Protein AF-A0A250JQN0-F1 (afdb_monomer)

Mean predicted aligned error: 8.04 Å

pLDDT: mean 80.77, std 17.97,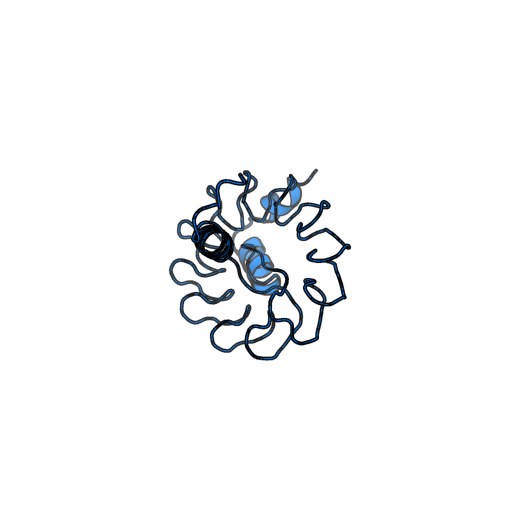 range [31.84, 96.25]

Organism: NCBI:txid1189310

Sequence (150 aa):
MEKGAPPGEGRREVTRMLKNTWPRDRHVGPGGGLYTGPGGGLYTGPGGGASTGPGGGLSTAPGGGLYTGLGGGLSTAPGGGLYTGPGGGMSTGPGGGLYRGLGGGLYTGPGGGLYTGHCEQPYRSNLPPREALLEYLARHRLEHLLLQCG

Secondary structure (DSSP, 8-state):
---PPPTTHHHHHHHHHSTT-EE-S---STT-TT--STTSTT--STT-TT--STTSTT--STTSTT--STTSTT--STTSTT--STT-TT-SSTT-TT--STT-TT--STTSTT--S--SS--EESS--HHHHHHHHHHHT-THHHH---

Solvent-accessible surface area (backbone atoms only — not comparable to full-atom values): 7335 Å² total; per-residue (Å²): 136,84,81,80,77,80,93,61,64,71,66,55,52,53,57,57,65,53,58,44,39,24,30,46,18,53,9,64,51,90,51,17,16,57,6,61,52,83,69,5,10,47,6,54,55,86,66,6,16,48,2,59,47,84,44,4,16,53,3,65,48,87,38,1,11,56,7,60,53,84,48,2,11,55,4,63,48,84,60,2,20,54,6,56,54,87,68,4,39,49,3,67,46,82,57,1,37,58,6,62,52,83,39,1,31,56,7,62,51,83,23,6,15,53,11,58,62,93,52,98,60,45,15,64,37,29,45,34,49,66,70,61,45,53,54,48,26,67,73,69,70,45,60,63,73,71,66,68,79,119

Foldseek 3Di:
DDDDDDPDPVVVVVVVVLQLKAFQEQECDPCHQVDCDPNHQVPCDPCHLVHCDPSHQVDCPPSHCVDQDPCHCLDCDPNHQLPQDPPHCVDCDPLHQVDQDALHQVDQDAQHSHDHDDHPRHRIGSHGDPVVVVVVCVVVVVCVSVVVPD

Radius of gyration: 15.54 Å; Cα contacts (8 Å, |Δi|>4): 426; chains: 1; bounding box: 60×30×35 Å

Structure (mmCIF, N/CA/C/O backbone):
data_AF-A0A250JQN0-F1
#
_entry.id   AF-A0A250JQN0-F1
#
loop_
_atom_site.group_PDB
_atom_site.id
_atom_site.type_symbol
_atom_site.label_atom_id
_atom_site.label_alt_id
_atom_site.label_comp_id
_atom_site.label_asym_id
_atom_site.label_entity_id
_atom_site.label_seq_id
_atom_site.pdbx_PDB_ins_code
_atom_site.Cartn_x
_atom_site.Cartn_y
_atom_site.Cartn_z
_atom_site.occupancy
_atom_site.B_iso_or_equiv
_atom_site.auth_seq_id
_atom_site.auth_comp_id
_atom_site.auth_asym_id
_atom_site.auth_atom_id
_atom_site.pdbx_PDB_model_num
ATOM 1 N N . MET A 1 1 ? 40.400 3.793 21.378 1.00 36.38 1 MET A N 1
ATOM 2 C CA . MET A 1 1 ? 40.241 2.407 20.889 1.00 36.38 1 MET A CA 1
ATOM 3 C C . MET A 1 1 ? 38.755 2.163 20.742 1.00 36.38 1 MET A C 1
ATOM 5 O O . MET A 1 1 ? 38.065 1.908 21.721 1.00 36.38 1 MET A O 1
ATOM 9 N N . GLU A 1 2 ? 38.266 2.420 19.536 1.00 31.84 2 GLU A N 1
ATOM 10 C CA . GLU A 1 2 ? 36.864 2.320 19.150 1.00 31.84 2 GLU A CA 1
ATOM 11 C C . GLU A 1 2 ? 36.473 0.836 19.149 1.00 31.84 2 GLU A C 1
ATOM 13 O O . GLU A 1 2 ? 37.084 0.025 18.452 1.00 31.84 2 GLU A O 1
ATOM 18 N N . LYS A 1 3 ? 35.532 0.449 20.014 1.00 36.00 3 LYS A N 1
ATOM 19 C CA . LYS A 1 3 ? 35.016 -0.921 20.040 1.00 36.00 3 LYS A CA 1
ATOM 20 C C . LYS A 1 3 ? 34.056 -1.067 18.863 1.00 36.00 3 LYS A C 1
ATOM 22 O O . LYS A 1 3 ? 32.972 -0.494 18.886 1.00 36.00 3 LYS A O 1
ATOM 27 N N . GLY A 1 4 ? 34.491 -1.801 17.839 1.00 31.86 4 GLY A N 1
ATOM 28 C CA . GLY A 1 4 ? 33.707 -2.091 16.642 1.00 31.86 4 GLY A CA 1
ATOM 29 C C . GLY A 1 4 ? 32.369 -2.746 16.982 1.00 31.86 4 GLY A C 1
ATOM 30 O O . GLY A 1 4 ? 32.316 -3.732 17.720 1.00 31.86 4 GLY A O 1
ATOM 31 N N . ALA A 1 5 ? 31.295 -2.166 16.453 1.00 33.75 5 ALA A N 1
ATOM 32 C CA . ALA A 1 5 ? 29.941 -2.689 16.560 1.00 33.75 5 ALA A CA 1
ATOM 33 C C . ALA A 1 5 ? 29.813 -4.055 15.845 1.00 33.75 5 ALA A C 1
ATOM 35 O O . ALA A 1 5 ? 30.454 -4.264 14.809 1.00 33.75 5 ALA A O 1
ATOM 36 N N . PRO A 1 6 ? 28.999 -4.995 16.362 1.00 38.44 6 PRO A N 1
ATOM 37 C CA . PRO A 1 6 ? 28.825 -6.309 15.749 1.00 38.44 6 PRO A CA 1
ATOM 38 C C . PRO A 1 6 ? 28.121 -6.206 14.377 1.00 38.44 6 PRO A C 1
ATOM 40 O O . PRO A 1 6 ? 27.145 -5.465 14.232 1.00 38.44 6 PRO A O 1
ATOM 43 N N . PRO A 1 7 ? 28.555 -6.967 13.353 1.00 39.47 7 PRO A N 1
ATOM 44 C CA . PRO A 1 7 ? 27.931 -6.947 12.038 1.00 39.47 7 PRO A CA 1
ATOM 45 C C . PRO A 1 7 ? 26.658 -7.805 12.070 1.00 39.47 7 PRO A C 1
ATOM 47 O O . PRO A 1 7 ? 26.724 -9.032 12.088 1.00 39.47 7 PRO A O 1
ATOM 50 N N . GLY A 1 8 ? 25.476 -7.185 12.089 1.00 41.09 8 GLY A N 1
ATOM 51 C CA . GLY A 1 8 ? 24.225 -7.952 11.979 1.00 41.09 8 GLY A CA 1
ATOM 52 C C . GLY A 1 8 ? 22.916 -7.226 12.284 1.00 41.09 8 GLY A C 1
ATOM 53 O O . GLY A 1 8 ? 21.861 -7.734 11.902 1.00 41.09 8 GLY A O 1
ATOM 54 N N . GLU A 1 9 ? 22.958 -6.052 12.917 1.00 39.69 9 GLU A N 1
ATOM 55 C CA . GLU A 1 9 ? 21.755 -5.307 13.329 1.00 39.69 9 GLU A CA 1
ATOM 56 C C . GLU A 1 9 ? 20.933 -4.811 12.116 1.00 39.69 9 GLU A C 1
ATOM 58 O O . GLU A 1 9 ? 19.720 -5.010 12.046 1.00 39.69 9 GLU A O 1
ATOM 63 N N . GLY A 1 10 ? 21.602 -4.281 11.081 1.00 34.19 10 GLY A N 1
ATOM 64 C CA . GLY A 1 10 ? 20.934 -3.617 9.949 1.00 34.19 10 GLY A CA 1
ATOM 65 C C . GLY A 1 10 ? 20.105 -4.533 9.036 1.00 34.19 10 GLY A C 1
ATOM 66 O O . GLY A 1 10 ? 19.084 -4.116 8.496 1.00 34.19 10 GLY A O 1
ATOM 67 N N . ARG A 1 11 ? 20.473 -5.816 8.887 1.00 39.38 11 ARG A N 1
ATOM 68 C CA . ARG A 1 11 ? 19.699 -6.775 8.064 1.00 39.38 11 ARG A CA 1
ATOM 69 C C . ARG A 1 11 ? 18.402 -7.222 8.744 1.00 39.38 11 ARG A C 1
ATOM 71 O O . ARG A 1 11 ? 17.429 -7.548 8.061 1.00 39.38 11 ARG A O 1
ATOM 78 N N . ARG A 1 12 ? 18.376 -7.250 10.080 1.00 32.88 12 ARG A N 1
ATOM 79 C CA . ARG A 1 12 ? 17.208 -7.681 10.863 1.00 32.88 12 ARG A CA 1
ATOM 80 C C . ARG A 1 12 ? 16.127 -6.604 10.892 1.00 32.88 12 ARG A C 1
ATOM 82 O O . ARG A 1 12 ? 14.949 -6.938 10.797 1.00 32.88 12 ARG A O 1
ATOM 89 N N . GLU A 1 13 ? 16.521 -5.336 10.939 1.00 34.31 13 GLU A N 1
ATOM 90 C CA . GLU A 1 13 ? 15.599 -4.198 10.962 1.00 34.31 13 GLU A CA 1
ATOM 91 C C . GLU A 1 13 ? 14.920 -3.962 9.604 1.00 34.31 13 GLU A C 1
ATOM 93 O O . GLU A 1 13 ? 13.697 -3.839 9.543 1.00 34.31 13 GLU A O 1
ATOM 98 N N . VAL A 1 14 ? 15.665 -4.074 8.497 1.00 39.72 14 VAL A N 1
ATOM 99 C CA . VAL A 1 14 ? 15.099 -4.030 7.134 1.00 39.72 14 VAL A CA 1
ATOM 100 C C . VAL A 1 14 ? 14.126 -5.195 6.901 1.00 39.72 14 VAL A C 1
ATOM 102 O O . VAL A 1 14 ? 13.028 -4.997 6.390 1.00 39.72 14 VAL A O 1
ATOM 105 N N . THR A 1 15 ? 14.452 -6.404 7.373 1.00 37.28 15 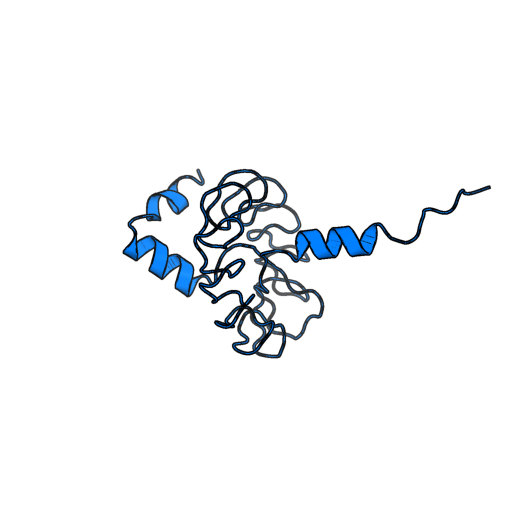THR A N 1
ATOM 106 C CA . THR A 1 15 ? 13.542 -7.568 7.303 1.00 37.28 15 THR A CA 1
ATOM 107 C C . THR A 1 15 ? 12.271 -7.370 8.146 1.00 37.28 15 THR A C 1
ATOM 109 O O . THR A 1 15 ? 11.215 -7.911 7.817 1.00 37.28 15 THR A O 1
ATOM 112 N N . ARG A 1 16 ? 12.345 -6.573 9.222 1.00 38.91 16 ARG A N 1
ATOM 113 C CA . ARG A 1 16 ? 11.201 -6.228 10.078 1.00 38.91 16 ARG A CA 1
ATOM 114 C C . ARG A 1 16 ? 10.303 -5.159 9.447 1.00 38.91 16 ARG A C 1
ATOM 116 O O . ARG A 1 16 ? 9.091 -5.283 9.568 1.00 38.91 16 ARG A O 1
ATOM 123 N N . MET A 1 17 ? 10.875 -4.176 8.745 1.00 44.81 17 MET A N 1
ATOM 124 C CA . MET A 1 17 ? 10.134 -3.129 8.015 1.00 44.81 17 MET A CA 1
ATOM 125 C C . MET A 1 17 ? 9.537 -3.610 6.677 1.00 44.81 17 MET A C 1
ATOM 127 O O . MET A 1 17 ? 8.520 -3.089 6.222 1.00 44.81 17 MET A O 1
ATOM 131 N N . LEU A 1 18 ? 10.136 -4.625 6.043 1.00 55.16 18 LEU A N 1
ATOM 132 C CA . LEU A 1 18 ? 9.611 -5.254 4.821 1.00 55.16 18 LEU A CA 1
ATOM 133 C C . LEU A 1 18 ? 8.442 -6.211 5.086 1.00 55.16 18 LEU A C 1
ATOM 135 O O . LEU A 1 18 ? 7.697 -6.550 4.166 1.00 55.16 18 LEU A O 1
ATOM 139 N N . LYS A 1 19 ? 8.289 -6.686 6.327 1.00 66.12 19 LYS A N 1
ATOM 140 C CA . LYS A 1 19 ? 7.227 -7.626 6.676 1.00 66.12 19 LYS A CA 1
ATOM 141 C C . LYS A 1 19 ? 5.885 -6.904 6.586 1.00 66.12 19 LYS A C 1
ATOM 143 O O . LYS A 1 19 ? 5.647 -5.949 7.316 1.00 66.12 19 LYS A O 1
ATOM 148 N N . ASN A 1 20 ? 5.022 -7.394 5.701 1.00 79.75 20 ASN A N 1
ATOM 149 C CA . ASN A 1 20 ? 3.662 -6.904 5.483 1.00 79.75 20 ASN A CA 1
ATOM 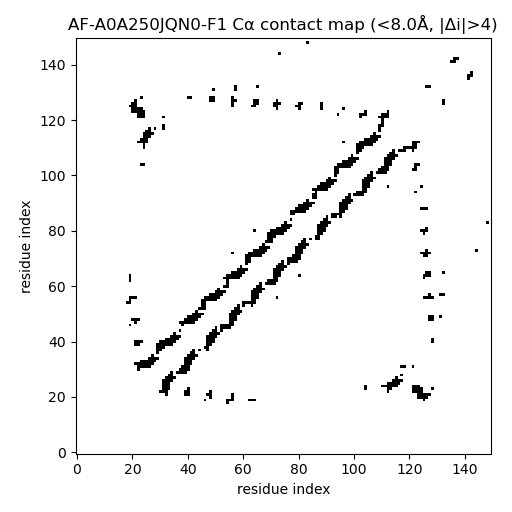150 C C . ASN A 1 20 ? 3.549 -5.506 4.844 1.00 79.75 20 ASN A C 1
ATOM 152 O O . ASN A 1 20 ? 2.547 -4.818 5.042 1.00 79.75 20 ASN A O 1
ATOM 156 N N . THR A 1 21 ? 4.559 -5.075 4.082 1.00 88.62 21 THR A N 1
ATOM 157 C CA . THR A 1 21 ? 4.505 -3.822 3.314 1.00 88.62 21 THR A CA 1
ATOM 158 C C . THR A 1 21 ? 4.755 -4.053 1.827 1.00 88.62 21 THR A C 1
ATOM 160 O O . THR A 1 21 ? 5.585 -4.872 1.416 1.00 88.62 21 THR A O 1
ATOM 163 N N . TRP A 1 22 ? 4.065 -3.276 0.997 1.00 89.94 22 TRP A N 1
ATOM 164 C CA . TRP A 1 22 ? 4.059 -3.419 -0.462 1.00 89.94 22 TRP A CA 1
ATOM 165 C C . TRP A 1 22 ? 4.576 -2.138 -1.114 1.00 89.94 22 TRP A C 1
ATOM 167 O O . TRP A 1 22 ? 4.306 -1.058 -0.577 1.00 89.94 22 TRP A O 1
ATOM 177 N N . PRO A 1 23 ? 5.283 -2.226 -2.255 1.00 92.44 23 PRO A N 1
ATOM 178 C CA . PRO A 1 23 ? 5.661 -1.054 -3.036 1.00 92.44 23 PRO A CA 1
ATOM 179 C C . PRO A 1 23 ? 4.428 -0.221 -3.390 1.00 92.44 23 PRO A C 1
ATOM 181 O O . PRO A 1 23 ? 3.385 -0.761 -3.764 1.00 92.44 23 PRO A O 1
ATOM 184 N N . ARG A 1 24 ? 4.544 1.096 -3.233 1.00 91.50 24 ARG A N 1
ATOM 185 C CA . ARG A 1 24 ? 3.461 2.065 -3.455 1.00 91.50 24 ARG A CA 1
ATOM 186 C C . ARG A 1 24 ? 3.751 3.061 -4.559 1.00 91.50 24 ARG A C 1
ATOM 188 O O . ARG A 1 24 ? 2.900 3.907 -4.806 1.00 91.50 24 ARG A O 1
ATOM 195 N N . ASP A 1 25 ? 4.927 2.973 -5.169 1.00 93.94 25 ASP A N 1
ATOM 196 C CA . ASP A 1 25 ? 5.278 3.782 -6.324 1.00 93.94 25 ASP A CA 1
ATOM 197 C C . ASP A 1 25 ? 4.346 3.503 -7.522 1.00 93.94 25 ASP A C 1
ATOM 199 O O . ASP A 1 25 ? 3.522 2.583 -7.533 1.00 93.94 25 ASP A O 1
ATOM 203 N N . ARG A 1 26 ? 4.497 4.313 -8.565 1.00 94.69 26 ARG A N 1
ATOM 204 C CA . ARG A 1 26 ? 3.771 4.186 -9.831 1.00 94.69 26 ARG A CA 1
ATOM 205 C C . ARG A 1 26 ? 4.585 3.455 -10.899 1.00 94.69 26 ARG A C 1
ATOM 207 O O . ARG A 1 26 ? 4.289 3.585 -12.087 1.00 94.69 26 ARG A O 1
ATOM 214 N N . HIS A 1 27 ? 5.622 2.722 -10.508 1.00 95.94 27 HIS A N 1
ATOM 215 C CA . HIS A 1 27 ? 6.440 1.949 -11.422 1.00 95.94 27 HIS A CA 1
ATOM 216 C C . HIS A 1 27 ? 5.708 0.668 -11.840 1.00 95.94 27 HIS A C 1
ATOM 218 O O . HIS A 1 27 ? 5.147 -0.057 -11.018 1.00 95.94 27 HIS A O 1
ATOM 224 N N . VAL A 1 28 ? 5.707 0.397 -13.146 1.00 96.06 28 VAL A N 1
ATOM 225 C CA . VAL A 1 28 ? 5.030 -0.762 -13.757 1.00 96.06 28 VAL A CA 1
ATOM 226 C C . VAL A 1 28 ? 5.970 -1.942 -14.014 1.00 96.06 28 VAL A C 1
ATOM 228 O O . VAL A 1 28 ? 5.509 -2.995 -14.440 1.00 96.06 28 VAL A O 1
ATOM 231 N N . GLY A 1 29 ? 7.278 -1.774 -13.805 1.00 94.81 29 GLY A N 1
ATOM 232 C CA . GLY A 1 29 ? 8.276 -2.834 -13.962 1.00 94.81 29 GLY A CA 1
ATOM 233 C C . GLY A 1 29 ? 8.488 -3.654 -12.683 1.00 94.81 29 GLY A C 1
ATOM 234 O O . GLY A 1 29 ? 7.922 -3.321 -11.641 1.00 94.81 29 GLY A O 1
ATOM 235 N N . PRO A 1 30 ? 9.306 -4.723 -12.741 1.00 93.88 30 PRO A N 1
ATOM 236 C CA . PRO A 1 30 ? 9.559 -5.616 -11.611 1.00 93.88 30 PRO A CA 1
ATOM 237 C C . PRO A 1 30 ? 9.838 -4.882 -10.295 1.00 93.88 30 PRO A C 1
ATOM 239 O O . PRO A 1 30 ? 10.648 -3.962 -10.250 1.00 93.88 30 PRO A O 1
ATOM 242 N N . GLY A 1 31 ? 9.150 -5.291 -9.225 1.00 88.81 31 GLY A N 1
ATOM 243 C CA . GLY A 1 31 ? 9.265 -4.673 -7.897 1.00 88.81 31 GLY A CA 1
ATOM 244 C C . GLY A 1 31 ? 8.509 -3.350 -7.709 1.00 88.81 31 GLY A C 1
ATOM 245 O O . GLY A 1 31 ? 8.463 -2.851 -6.587 1.00 88.81 31 GLY A O 1
ATOM 246 N N . GLY A 1 32 ? 7.892 -2.803 -8.761 1.00 93.00 32 GLY A N 1
ATOM 247 C CA . GLY A 1 32 ? 7.088 -1.583 -8.697 1.00 93.00 32 GLY A CA 1
ATOM 248 C C . GLY A 1 32 ? 5.701 -1.776 -8.078 1.00 93.00 32 GLY A C 1
ATOM 249 O O . GLY A 1 32 ? 5.147 -2.879 -8.027 1.00 93.00 32 GLY A O 1
ATOM 250 N N . GLY A 1 33 ? 5.101 -0.682 -7.618 1.00 92.56 33 GLY A N 1
ATOM 251 C CA . GLY A 1 33 ? 3.781 -0.663 -6.993 1.00 92.56 33 GLY A CA 1
ATOM 252 C C . GLY A 1 33 ? 2.645 -0.990 -7.956 1.00 92.56 33 GLY A C 1
ATOM 253 O O . GLY A 1 33 ? 1.689 -1.643 -7.546 1.00 92.56 33 GLY A O 1
ATOM 254 N N . LEU A 1 34 ? 2.775 -0.638 -9.240 1.00 93.69 34 LEU A N 1
ATOM 255 C CA . LEU A 1 34 ? 1.808 -0.986 -10.292 1.00 93.69 34 LEU A CA 1
ATOM 256 C C . LEU A 1 34 ? 2.143 -2.296 -11.016 1.00 93.69 34 LEU A C 1
ATOM 258 O O . LEU A 1 34 ? 1.425 -2.699 -11.931 1.00 93.69 34 LEU A O 1
ATOM 262 N N . TYR A 1 35 ? 3.219 -2.976 -10.626 1.00 94.50 35 TYR A N 1
ATOM 263 C CA . TYR A 1 35 ? 3.591 -4.251 -11.221 1.00 94.50 35 TYR A CA 1
ATOM 264 C C . TYR A 1 35 ? 2.694 -5.385 -10.723 1.00 94.50 35 TYR A C 1
ATOM 266 O O . TYR A 1 35 ? 2.444 -5.527 -9.523 1.00 94.50 35 TYR A O 1
ATOM 274 N N . THR A 1 36 ? 2.228 -6.210 -11.657 1.00 94.19 36 THR A N 1
ATOM 275 C CA . THR A 1 36 ? 1.324 -7.341 -11.402 1.00 94.19 36 THR A CA 1
ATOM 276 C C . THR A 1 36 ? 2.046 -8.678 -11.274 1.00 94.19 36 THR A C 1
ATOM 278 O O . THR A 1 36 ? 1.402 -9.670 -10.950 1.00 94.19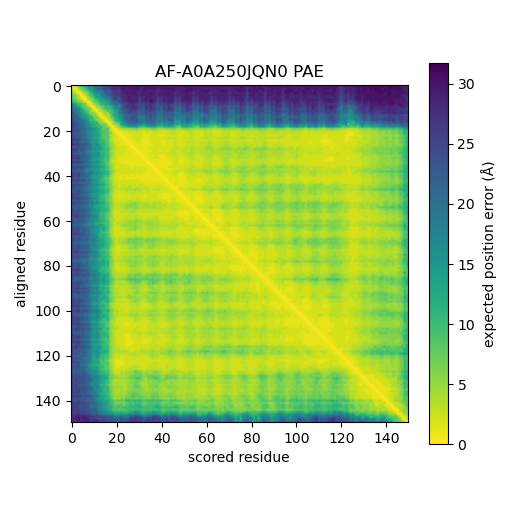 36 THR A O 1
ATOM 281 N N . GLY A 1 37 ? 3.355 -8.738 -11.533 1.00 93.00 37 GLY A N 1
ATOM 282 C CA . GLY A 1 37 ? 4.162 -9.944 -11.340 1.00 93.00 37 GLY A CA 1
ATOM 283 C C . GLY A 1 37 ? 4.734 -10.063 -9.919 1.00 93.00 37 GLY A C 1
ATOM 284 O O . GLY A 1 37 ? 4.582 -9.144 -9.111 1.00 93.00 37 GLY A O 1
ATOM 285 N N . PRO A 1 38 ? 5.422 -11.176 -9.600 1.00 90.44 38 PRO A N 1
ATOM 286 C CA . PRO A 1 38 ? 5.989 -11.421 -8.276 1.00 90.44 38 PRO A CA 1
ATOM 287 C C . PRO A 1 38 ? 6.809 -10.242 -7.736 1.00 90.44 38 PRO A C 1
ATOM 289 O O . PRO A 1 38 ? 7.619 -9.651 -8.448 1.00 90.44 38 PRO A O 1
ATOM 292 N N . GLY A 1 39 ? 6.590 -9.901 -6.464 1.00 84.56 39 GLY A N 1
ATOM 293 C CA . GLY A 1 39 ? 7.246 -8.771 -5.795 1.00 84.56 39 GLY A CA 1
ATOM 294 C C . GLY A 1 39 ? 6.630 -7.395 -6.083 1.00 84.56 39 GLY A C 1
ATOM 295 O O . GLY A 1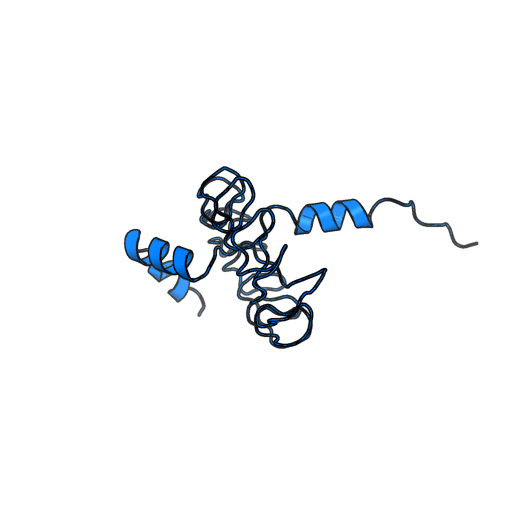 39 ? 7.049 -6.420 -5.464 1.00 84.56 39 GLY A O 1
ATOM 296 N N . GLY A 1 40 ? 5.639 -7.308 -6.977 1.00 90.12 40 GLY A N 1
ATOM 297 C CA . GLY A 1 40 ? 4.909 -6.076 -7.270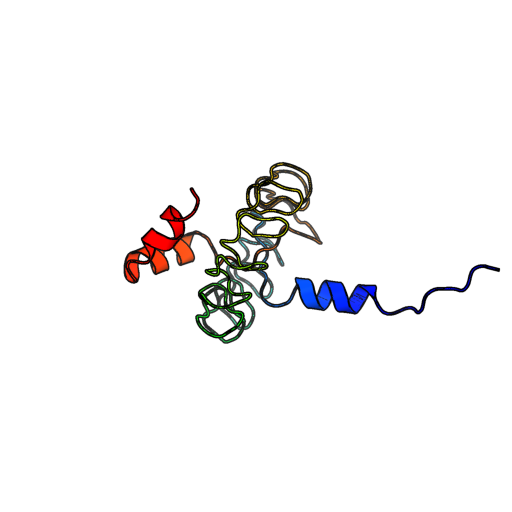 1.00 90.12 40 GLY A CA 1
ATOM 298 C C . GLY A 1 40 ? 3.789 -5.751 -6.276 1.00 90.12 40 GLY A C 1
ATOM 299 O O . GLY A 1 40 ? 3.258 -6.627 -5.585 1.00 90.12 40 GLY A O 1
ATOM 300 N N . GLY A 1 41 ? 3.400 -4.476 -6.222 1.00 91.25 41 GLY A N 1
ATOM 301 C CA . GLY A 1 41 ? 2.306 -3.998 -5.369 1.00 91.25 41 GLY A CA 1
ATOM 302 C C . GLY A 1 41 ? 0.921 -4.506 -5.793 1.00 91.25 41 GLY A C 1
ATOM 303 O O . GLY A 1 41 ? 0.082 -4.760 -4.928 1.00 91.25 41 GLY A O 1
ATOM 304 N N . LEU A 1 42 ? 0.698 -4.739 -7.093 1.00 92.50 42 LEU A N 1
ATOM 305 C CA . LEU A 1 42 ? -0.548 -5.301 -7.637 1.00 92.50 42 LEU A CA 1
ATOM 306 C C . LEU A 1 42 ? -0.508 -6.826 -7.806 1.00 92.50 42 LEU A C 1
ATOM 308 O O . LEU A 1 42 ? -1.442 -7.414 -8.351 1.00 92.50 42 LEU A O 1
ATOM 312 N N . TYR A 1 43 ? 0.552 -7.490 -7.342 1.00 92.44 43 TYR A N 1
ATOM 313 C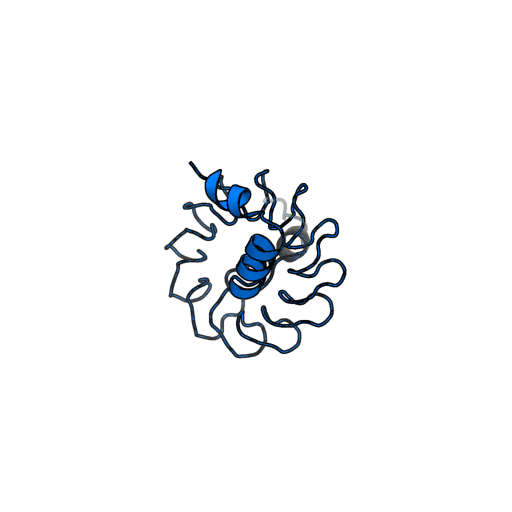 CA . TYR A 1 43 ? 0.631 -8.945 -7.384 1.00 92.44 43 TYR A CA 1
ATOM 314 C C . TYR A 1 43 ? -0.417 -9.580 -6.464 1.00 92.44 43 TYR A C 1
ATOM 316 O O . TYR A 1 43 ? -0.507 -9.244 -5.282 1.00 92.44 43 TYR A O 1
ATOM 324 N N . THR A 1 44 ? -1.194 -10.517 -7.005 1.00 92.31 44 THR A N 1
ATOM 325 C CA . THR A 1 44 ? -2.260 -11.235 -6.285 1.00 92.31 44 THR A CA 1
ATOM 326 C C . THR A 1 44 ? -1.796 -12.565 -5.689 1.00 92.31 44 THR A C 1
ATOM 328 O O . THR A 1 44 ? -2.454 -13.111 -4.799 1.00 92.31 44 THR A O 1
ATOM 331 N N . GLY A 1 45 ? -0.647 -13.086 -6.129 1.00 89.50 45 GLY A N 1
ATOM 332 C CA . GLY A 1 45 ? -0.059 -14.300 -5.566 1.00 89.50 45 GLY A CA 1
ATOM 333 C C . GLY A 1 45 ? 0.543 -14.084 -4.169 1.00 89.50 45 GLY A C 1
ATOM 334 O O . GLY A 1 45 ? 0.582 -12.955 -3.678 1.00 89.50 45 GLY A O 1
ATOM 335 N N . PRO A 1 46 ? 1.018 -15.154 -3.506 1.00 85.50 46 PRO A N 1
ATOM 336 C CA . PRO A 1 46 ? 1.465 -15.106 -2.113 1.00 85.50 46 PRO A CA 1
ATOM 337 C C . PRO A 1 46 ? 2.475 -13.986 -1.830 1.00 85.50 46 PRO A C 1
ATOM 339 O O . PRO A 1 46 ? 3.439 -13.811 -2.576 1.00 85.50 46 PRO A O 1
ATOM 342 N N . GLY A 1 47 ? 2.249 -13.231 -0.750 1.00 77.56 47 GLY A N 1
ATOM 343 C CA . GLY A 1 47 ? 3.102 -12.108 -0.336 1.00 77.56 47 GLY A CA 1
ATOM 344 C C . GLY A 1 47 ? 2.992 -10.847 -1.205 1.00 77.56 47 GLY A C 1
ATOM 345 O O . GLY A 1 47 ? 3.729 -9.890 -0.977 1.00 77.56 47 GLY A O 1
ATOM 346 N N . GLY A 1 48 ? 2.097 -10.828 -2.197 1.00 87.94 48 GLY A N 1
ATOM 347 C CA . GLY A 1 48 ? 1.804 -9.647 -3.003 1.00 87.94 48 GLY A CA 1
ATOM 348 C C . GLY A 1 48 ? 0.885 -8.641 -2.302 1.00 87.94 48 GLY A C 1
ATOM 349 O O . GLY A 1 48 ? 0.065 -8.997 -1.448 1.00 87.94 48 GLY A O 1
ATOM 350 N N . GLY A 1 49 ? 0.987 -7.367 -2.694 1.00 89.31 49 GLY A N 1
ATOM 351 C CA . GLY A 1 49 ? 0.157 -6.299 -2.125 1.00 89.31 49 GLY A CA 1
ATOM 352 C C . GLY A 1 49 ? -1.332 -6.421 -2.451 1.00 89.31 49 GLY A C 1
ATOM 353 O O . GLY A 1 49 ? -2.166 -6.011 -1.649 1.00 89.31 49 GLY A O 1
ATOM 354 N N . ALA A 1 50 ? -1.681 -7.066 -3.564 1.00 91.56 50 ALA A N 1
ATOM 355 C CA . ALA A 1 50 ? -3.059 -7.391 -3.920 1.00 91.56 50 ALA A CA 1
ATOM 356 C C . ALA A 1 50 ? -3.453 -8.830 -3.527 1.00 91.56 50 ALA A C 1
ATOM 358 O O . ALA A 1 50 ? -4.475 -9.340 -3.980 1.00 91.56 50 ALA A O 1
ATOM 359 N N . SER A 1 51 ? -2.650 -9.521 -2.711 1.00 91.38 51 SER A N 1
ATOM 360 C CA . SER A 1 51 ? -2.943 -10.894 -2.294 1.00 91.38 51 SER A CA 1
ATOM 361 C C . SER A 1 51 ? -3.887 -10.951 -1.099 1.00 91.38 51 SER A C 1
ATOM 363 O O . SER A 1 51 ? -3.721 -10.206 -0.134 1.00 91.38 51 SER A O 1
ATOM 365 N N . THR A 1 52 ? -4.847 -11.875 -1.139 1.00 91.00 52 THR A N 1
ATOM 366 C CA . THR A 1 52 ? -5.782 -12.173 -0.038 1.00 91.00 52 THR A CA 1
ATOM 367 C C . THR A 1 52 ? -5.241 -13.221 0.942 1.00 91.00 52 THR A C 1
ATOM 369 O O . THR A 1 52 ? -5.757 -13.360 2.054 1.00 91.00 52 THR A O 1
ATOM 372 N N . GLY A 1 53 ? -4.188 -13.949 0.552 1.00 86.62 53 GLY A N 1
ATOM 373 C CA . GLY A 1 53 ? -3.540 -14.965 1.381 1.00 86.62 53 GLY A CA 1
ATOM 374 C C . GLY A 1 53 ? -2.836 -14.384 2.618 1.00 86.62 53 GLY A C 1
ATOM 375 O O . GLY A 1 53 ? -2.679 -13.168 2.724 1.00 86.62 53 GLY A O 1
ATOM 376 N N . PRO A 1 54 ? -2.397 -15.228 3.569 1.00 81.44 54 PRO A N 1
ATOM 377 C CA . PRO A 1 54 ? -1.727 -14.781 4.791 1.00 81.44 54 PRO A CA 1
ATOM 378 C C . PRO A 1 54 ? -0.538 -13.860 4.501 1.00 81.44 54 PRO A C 1
ATOM 380 O O . PRO A 1 54 ? 0.311 -14.181 3.671 1.00 81.44 54 PRO A O 1
ATOM 383 N N . GLY A 1 55 ? -0.480 -12.717 5.191 1.00 77.38 55 GLY A N 1
ATOM 384 C CA . GLY A 1 55 ? 0.572 -11.722 4.972 1.00 77.38 55 GLY A CA 1
ATOM 385 C C . GLY A 1 55 ? 0.538 -11.090 3.578 1.00 77.38 55 GLY A C 1
ATOM 386 O O . GLY A 1 55 ? 1.585 -10.685 3.090 1.00 77.38 55 GLY A O 1
ATOM 387 N N . GLY A 1 56 ? -0.623 -11.053 2.919 1.00 88.38 56 GLY A N 1
ATOM 388 C CA . GLY A 1 56 ? -0.894 -10.237 1.736 1.00 88.38 56 GLY A CA 1
ATOM 389 C C . GLY A 1 56 ? -1.607 -8.928 2.088 1.00 88.38 56 GLY A C 1
ATOM 390 O O . GLY A 1 56 ? -2.220 -8.796 3.155 1.00 88.38 56 GLY A O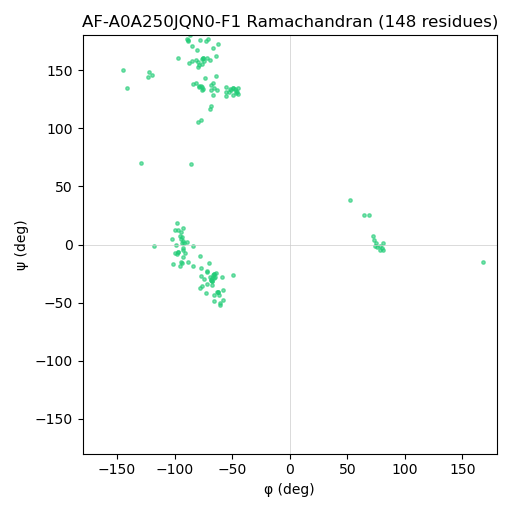 1
ATOM 391 N N . GLY A 1 57 ? -1.557 -7.946 1.186 1.00 89.88 57 GLY A N 1
ATOM 392 C CA . GLY A 1 57 ? -2.166 -6.635 1.441 1.00 89.88 57 GLY A CA 1
ATOM 393 C C . GLY A 1 57 ? -3.692 -6.667 1.511 1.00 89.88 57 GLY A C 1
ATOM 394 O O . GLY A 1 57 ? -4.274 -5.915 2.284 1.00 89.88 57 GLY A O 1
ATOM 395 N N . LEU A 1 58 ? -4.350 -7.595 0.813 1.00 91.31 58 LEU A N 1
ATOM 396 C CA . LEU A 1 58 ? -5.798 -7.821 0.912 1.00 91.31 58 LEU A CA 1
ATOM 397 C C . LEU A 1 58 ? -6.176 -8.895 1.938 1.00 91.31 58 LEU A C 1
ATOM 399 O O . LEU A 1 58 ? -7.306 -9.378 1.944 1.00 91.31 58 LEU A O 1
ATOM 403 N N . SER A 1 59 ? -5.251 -9.297 2.807 1.00 91.06 59 SER A N 1
ATOM 404 C CA . SER A 1 59 ? -5.555 -10.233 3.885 1.00 91.06 59 SER A CA 1
ATOM 405 C C . SER A 1 59 ? -6.204 -9.528 5.073 1.00 91.06 59 SER A C 1
ATOM 407 O O . SER A 1 59 ? -5.761 -8.455 5.488 1.00 91.06 59 SER A O 1
ATOM 409 N N . THR A 1 60 ? -7.216 -10.164 5.659 1.00 90.81 60 THR A N 1
ATOM 410 C CA . THR A 1 60 ? -7.836 -9.767 6.935 1.00 90.81 60 THR A CA 1
ATOM 411 C C . THR A 1 60 ? -7.208 -10.476 8.138 1.00 90.81 60 THR A C 1
ATOM 413 O O . THR A 1 60 ? -7.565 -10.182 9.276 1.00 90.81 60 THR A O 1
ATOM 416 N N . ALA A 1 61 ? -6.275 -11.407 7.913 1.00 88.88 61 ALA A N 1
ATOM 417 C CA . ALA A 1 61 ? -5.539 -12.089 8.974 1.00 88.88 61 ALA A CA 1
ATOM 418 C C . ALA A 1 61 ? -4.517 -11.146 9.645 1.00 88.88 61 ALA A C 1
ATOM 420 O O . ALA A 1 61 ? -4.117 -10.154 9.033 1.00 88.88 61 ALA A O 1
ATOM 421 N N . PRO A 1 62 ? -4.039 -11.451 10.869 1.00 85.50 62 PRO A N 1
ATOM 422 C CA . PRO A 1 62 ? -3.028 -10.645 11.546 1.00 85.50 62 PRO A CA 1
ATOM 423 C C . PRO A 1 62 ? -1.821 -10.320 10.660 1.00 85.50 62 PRO A C 1
ATOM 425 O O . PRO A 1 62 ? -1.216 -11.205 10.054 1.00 85.50 62 PRO A O 1
ATOM 428 N N . GLY A 1 63 ? -1.478 -9.033 10.592 1.00 77.25 63 GLY A N 1
ATOM 429 C CA . GLY A 1 63 ? -0.423 -8.525 9.716 1.00 77.25 63 GLY A CA 1
ATOM 430 C C . GLY A 1 63 ? -0.838 -8.314 8.256 1.00 77.25 63 GLY A C 1
ATOM 431 O O . GLY A 1 63 ? -0.014 -7.892 7.463 1.00 77.25 63 GLY A O 1
ATOM 432 N N . GLY A 1 64 ? -2.087 -8.573 7.875 1.00 88.75 64 GLY A N 1
ATOM 433 C CA . GLY A 1 64 ? -2.617 -8.215 6.561 1.00 88.75 64 GLY A CA 1
ATOM 434 C C . GLY A 1 64 ? -2.931 -6.723 6.421 1.00 88.75 64 GLY A C 1
ATOM 435 O O . GLY A 1 64 ? -3.120 -6.007 7.409 1.00 88.75 64 GLY A O 1
ATOM 436 N N . GLY A 1 65 ? -3.031 -6.239 5.183 1.00 90.12 65 GLY A N 1
ATOM 437 C CA . GLY A 1 65 ? -3.383 -4.837 4.930 1.00 90.12 65 GLY A CA 1
ATOM 438 C C . GLY A 1 65 ? -4.852 -4.501 5.225 1.00 90.12 65 GLY A C 1
ATOM 439 O O . GLY A 1 65 ? -5.148 -3.355 5.549 1.00 90.12 65 GLY A O 1
ATOM 440 N N . LEU A 1 66 ? -5.764 -5.483 5.211 1.00 91.06 66 LEU A N 1
ATOM 441 C CA . LEU A 1 66 ? -7.168 -5.309 5.622 1.00 91.06 66 LEU A CA 1
ATOM 442 C C . LEU A 1 66 ? -7.416 -5.645 7.101 1.00 91.06 66 LEU A C 1
ATOM 444 O O . LEU A 1 66 ? -8.553 -5.603 7.569 1.00 91.06 66 LEU A O 1
ATOM 448 N N . TYR A 1 67 ? -6.370 -5.978 7.858 1.00 90.69 67 TYR A N 1
ATOM 449 C CA . TYR A 1 67 ? -6.479 -6.229 9.291 1.00 90.69 67 TYR A CA 1
ATOM 450 C C . TYR A 1 67 ? -6.607 -4.916 10.073 1.00 90.69 67 TYR A C 1
ATOM 452 O O . TYR A 1 67 ? -5.868 -3.961 9.826 1.00 90.69 67 TYR A O 1
ATOM 460 N N . THR A 1 68 ? -7.533 -4.874 11.032 1.00 88.81 68 THR A N 1
ATOM 461 C CA . THR A 1 68 ? -7.803 -3.703 11.890 1.00 88.81 68 THR A CA 1
ATOM 462 C C . THR A 1 68 ? -7.054 -3.739 13.223 1.00 88.81 68 THR A C 1
ATOM 464 O O . THR A 1 68 ? -6.963 -2.718 13.900 1.00 88.81 68 THR A O 1
ATOM 467 N N . GLY A 1 69 ? -6.508 -4.895 13.618 1.00 84.50 69 GLY A N 1
ATOM 468 C CA . GLY A 1 69 ? -5.689 -5.016 14.825 1.00 84.50 69 GLY A CA 1
ATOM 469 C C . GLY A 1 69 ? -4.259 -4.498 14.632 1.00 84.50 69 GLY A C 1
ATOM 470 O O . GLY A 1 69 ? -3.852 -4.135 13.529 1.00 84.50 69 GLY A O 1
ATOM 471 N N . LEU A 1 70 ? -3.473 -4.501 15.715 1.00 81.56 70 LEU A N 1
ATOM 472 C CA . LEU A 1 70 ? -2.107 -3.956 15.751 1.00 81.56 70 LEU A CA 1
ATOM 473 C C . LEU A 1 70 ? -1.248 -4.405 14.555 1.00 81.56 70 LEU A C 1
ATOM 475 O O . LEU A 1 70 ? -1.160 -5.595 14.245 1.00 81.56 70 LEU A O 1
ATOM 479 N N . GLY A 1 71 ? -0.603 -3.435 13.900 1.00 76.31 71 GLY A N 1
ATOM 480 C CA . GLY A 1 71 ? 0.262 -3.653 12.734 1.00 76.31 71 GLY A CA 1
ATOM 481 C C . GLY A 1 71 ? -0.470 -3.922 11.413 1.00 76.31 71 GLY A C 1
ATOM 482 O O . GLY A 1 71 ? 0.185 -4.066 10.382 1.00 76.31 71 GLY A O 1
ATOM 483 N N . GLY A 1 72 ? -1.805 -3.981 11.418 1.00 88.12 72 GLY A N 1
ATOM 484 C CA . GLY A 1 72 ? -2.614 -4.099 10.209 1.00 88.12 72 GLY A CA 1
ATOM 485 C C . GLY A 1 72 ? -2.728 -2.790 9.423 1.00 88.12 72 GLY A C 1
ATOM 486 O O . GLY A 1 72 ? -2.602 -1.692 9.974 1.00 88.12 72 GLY A O 1
ATOM 487 N N . GLY A 1 73 ? -2.989 -2.892 8.120 1.00 89.44 73 GLY A N 1
ATOM 488 C CA . GLY A 1 73 ? -3.136 -1.714 7.255 1.00 89.44 73 GLY A CA 1
ATOM 489 C C . GLY A 1 73 ? -4.360 -0.848 7.588 1.00 89.44 73 GLY A C 1
ATOM 490 O O . GLY A 1 73 ? -4.309 0.359 7.373 1.00 89.44 73 GLY A O 1
ATOM 491 N N . LEU A 1 74 ? -5.412 -1.418 8.193 1.00 90.00 74 LEU A N 1
ATOM 492 C CA . LEU A 1 74 ? -6.594 -0.680 8.670 1.00 90.00 74 LEU A CA 1
ATOM 493 C C . LEU A 1 74 ? -6.528 -0.302 10.156 1.00 90.00 74 LEU A C 1
ATOM 495 O O . LEU A 1 74 ? -7.510 0.176 10.716 1.00 90.00 74 LEU A O 1
ATOM 499 N N . SER A 1 75 ? -5.395 -0.526 10.820 1.00 88.56 75 SER A N 1
ATOM 500 C CA . SER A 1 75 ? -5.213 -0.124 12.214 1.00 88.56 75 SER A CA 1
ATOM 501 C C . SER A 1 75 ? -4.915 1.369 12.327 1.00 88.56 75 SER A C 1
ATOM 503 O O . SER A 1 75 ? -4.054 1.893 11.618 1.00 88.56 75 SER A O 1
ATOM 505 N N . THR A 1 76 ? -5.567 2.028 13.284 1.00 89.00 76 THR A N 1
ATOM 506 C CA . THR A 1 76 ? -5.274 3.404 13.723 1.00 89.00 76 THR A CA 1
ATOM 507 C C . THR A 1 76 ? -4.262 3.456 14.871 1.00 89.00 76 THR A C 1
ATOM 509 O O . THR A 1 76 ? -3.819 4.533 15.250 1.00 89.00 76 THR A O 1
ATOM 512 N N . ALA A 1 77 ? -3.870 2.310 15.436 1.00 86.44 77 ALA A N 1
ATOM 513 C CA . ALA A 1 77 ? -2.823 2.227 16.453 1.00 86.44 77 ALA A CA 1
ATOM 514 C C . ALA A 1 77 ? -1.413 2.386 15.841 1.00 86.44 77 ALA A C 1
ATOM 516 O O . ALA A 1 77 ? -1.251 2.144 14.639 1.00 86.44 77 ALA A O 1
ATOM 517 N N . PRO A 1 78 ? -0.378 2.724 16.641 1.00 84.38 78 PRO A N 1
ATOM 518 C CA . PRO A 1 78 ? 0.999 2.865 16.164 1.00 84.38 78 PRO A CA 1
ATOM 519 C C . PRO A 1 78 ? 1.471 1.695 15.291 1.00 84.38 78 PRO A C 1
ATOM 521 O O . PRO A 1 78 ? 1.254 0.527 15.619 1.00 84.38 78 PRO A O 1
ATOM 524 N N . GLY A 1 79 ? 2.111 2.017 14.163 1.00 78.12 79 GLY A N 1
ATOM 525 C CA . GLY A 1 79 ? 2.533 1.040 13.150 1.00 78.12 79 GLY A CA 1
ATOM 526 C C . GLY A 1 79 ? 1.415 0.549 12.218 1.00 78.12 79 GLY A C 1
ATOM 527 O O . GLY A 1 79 ? 1.672 -0.247 11.317 1.00 78.12 79 GLY A O 1
ATOM 528 N N . GLY A 1 80 ? 0.178 1.010 12.410 1.00 86.94 80 GLY A N 1
ATOM 529 C CA . GLY A 1 80 ? -0.936 0.768 11.500 1.00 86.94 80 GLY A CA 1
ATOM 530 C C . GLY A 1 80 ? -0.926 1.685 10.274 1.00 86.94 80 GLY A C 1
ATOM 531 O O . GLY A 1 80 ? -0.354 2.778 10.286 1.00 86.94 80 GLY A O 1
ATOM 532 N N . GLY A 1 81 ? -1.580 1.240 9.203 1.00 88.38 81 GLY A N 1
ATOM 533 C CA . GLY A 1 81 ? -1.658 2.005 7.957 1.00 88.38 81 GLY A CA 1
ATOM 534 C C . GLY A 1 81 ? -2.500 3.281 8.064 1.00 88.38 81 GLY A C 1
ATOM 535 O O . GLY A 1 81 ? -2.164 4.281 7.433 1.00 88.38 81 GLY A O 1
ATOM 536 N N . LEU A 1 82 ?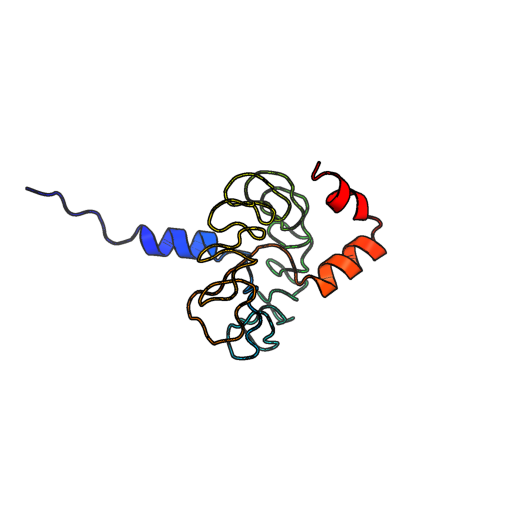 -3.524 3.294 8.924 1.00 88.75 82 LEU A N 1
ATOM 537 C CA . LEU A 1 82 ? -4.358 4.474 9.199 1.00 88.75 82 LEU A CA 1
ATOM 538 C C . LEU A 1 82 ? -3.819 5.345 10.345 1.00 88.75 82 LEU A C 1
ATOM 540 O O . LEU A 1 82 ? -4.434 6.341 10.717 1.00 88.75 82 LEU A O 1
ATOM 544 N N . TYR A 1 83 ? -2.671 4.991 10.927 1.00 89.12 83 TYR A N 1
ATOM 545 C CA . TYR A 1 83 ? -2.055 5.800 11.973 1.00 89.12 83 TYR A CA 1
ATOM 546 C C . TYR A 1 83 ? -1.546 7.133 11.406 1.00 89.12 83 TYR A C 1
ATOM 548 O O . TYR A 1 83 ? -0.870 7.167 10.374 1.00 89.12 83 TYR A O 1
ATOM 556 N N . THR A 1 84 ? -1.854 8.235 12.091 1.00 88.81 84 THR A N 1
ATOM 557 C CA . THR A 1 84 ? -1.460 9.604 11.707 1.00 88.81 84 THR A CA 1
ATOM 558 C C . THR A 1 84 ? -0.177 10.074 12.395 1.00 88.81 84 THR A C 1
ATOM 560 O O . THR A 1 84 ? 0.480 11.007 11.924 1.00 88.81 84 THR A O 1
ATOM 563 N N . GLY A 1 85 ? 0.219 9.419 13.490 1.00 84.19 85 GLY A N 1
ATOM 564 C CA . GLY A 1 85 ? 1.469 9.717 14.184 1.00 84.19 85 GLY A CA 1
ATOM 565 C C . GLY A 1 85 ? 2.714 9.285 13.394 1.00 84.19 85 GLY A C 1
ATOM 566 O O . GLY A 1 85 ? 2.602 8.705 12.311 1.00 84.19 85 GLY A O 1
ATOM 567 N N . PRO A 1 86 ? 3.921 9.572 13.912 1.00 80.19 86 PRO A N 1
ATOM 568 C CA . PRO A 1 86 ? 5.180 9.271 13.233 1.00 80.19 86 PRO A CA 1
ATOM 569 C C . PRO A 1 86 ? 5.275 7.809 12.778 1.00 80.19 86 PRO A C 1
ATOM 571 O O . PRO A 1 86 ? 4.957 6.892 13.535 1.00 80.19 86 PRO A O 1
ATOM 574 N N . GLY A 1 87 ? 5.705 7.594 11.532 1.00 71.00 87 GLY A N 1
ATOM 575 C CA . GLY A 1 87 ? 5.827 6.257 10.935 1.00 71.00 87 GLY A CA 1
ATOM 576 C C . GLY A 1 87 ? 4.501 5.601 10.525 1.00 71.00 87 GLY A C 1
ATOM 577 O O . GLY A 1 87 ? 4.513 4.475 10.036 1.00 71.00 87 GLY A O 1
ATOM 578 N N . GLY A 1 88 ? 3.363 6.279 10.704 1.00 82.38 88 GLY A N 1
ATOM 579 C CA . GLY A 1 88 ? 2.063 5.819 10.225 1.00 82.38 88 GLY A CA 1
ATOM 580 C C . GLY A 1 88 ? 1.831 6.091 8.735 1.00 82.38 88 GLY A C 1
ATOM 581 O O . GLY A 1 88 ? 2.365 7.047 8.161 1.00 82.38 88 GLY A O 1
ATOM 582 N N . GLY A 1 89 ? 0.996 5.265 8.097 1.00 84.50 89 GLY A N 1
ATOM 583 C CA . GLY A 1 89 ? 0.662 5.411 6.675 1.00 84.50 89 GLY A CA 1
ATOM 584 C C . GLY A 1 89 ? -0.081 6.712 6.350 1.00 84.50 89 GLY A C 1
ATOM 585 O O . GLY A 1 89 ? 0.053 7.225 5.243 1.00 84.50 89 GLY A O 1
ATOM 586 N N . MET A 1 90 ? -0.771 7.313 7.321 1.00 87.19 90 MET A N 1
ATOM 587 C CA . MET A 1 90 ? -1.420 8.622 7.181 1.00 87.19 90 MET A CA 1
ATOM 588 C C . MET A 1 90 ? -0.607 9.774 7.788 1.00 87.19 90 MET A C 1
ATOM 590 O O . MET A 1 90 ? -1.113 10.882 7.936 1.00 87.19 90 MET A O 1
ATOM 594 N N . SER A 1 91 ? 0.661 9.548 8.136 1.00 89.56 91 SER A N 1
ATOM 595 C CA . SER A 1 91 ? 1.514 10.601 8.685 1.00 89.56 91 SER A CA 1
ATOM 596 C C . SER A 1 91 ? 1.953 11.612 7.625 1.00 89.56 91 SER A C 1
ATOM 598 O O . SER A 1 91 ? 2.263 11.251 6.485 1.00 89.56 91 SER A O 1
ATOM 600 N N . THR A 1 92 ? 2.032 12.882 8.023 1.00 91.12 92 THR A N 1
ATOM 601 C CA . THR A 1 92 ? 2.603 13.988 7.235 1.00 91.12 92 THR A CA 1
ATOM 602 C C . THR A 1 92 ? 4.084 14.228 7.535 1.00 91.12 92 THR A C 1
ATOM 604 O O . THR A 1 92 ? 4.688 15.095 6.909 1.00 91.12 92 THR A O 1
ATOM 607 N N . GLY A 1 93 ? 4.678 13.490 8.480 1.00 87.06 93 GLY A N 1
ATOM 608 C CA . GLY A 1 93 ? 6.108 13.552 8.795 1.00 87.06 93 GLY A CA 1
ATOM 609 C C . GLY A 1 93 ? 6.969 12.661 7.886 1.00 87.06 93 GLY A C 1
ATOM 610 O O . GLY A 1 93 ? 6.425 11.855 7.132 1.00 87.06 93 GLY A O 1
ATOM 611 N N . PRO A 1 94 ? 8.310 12.765 7.956 1.00 85.88 94 PRO A N 1
ATOM 612 C CA . PRO A 1 94 ? 9.235 11.977 7.138 1.00 85.88 94 PRO A CA 1
ATOM 613 C C . PRO A 1 94 ? 8.899 10.480 7.081 1.00 85.88 94 PRO A C 1
ATOM 615 O O . PRO A 1 94 ? 8.639 9.859 8.109 1.00 85.88 94 PRO A O 1
ATOM 618 N N . GLY A 1 95 ? 8.884 9.912 5.870 1.00 80.31 95 GLY A N 1
ATOM 619 C CA . GLY A 1 95 ? 8.523 8.507 5.627 1.00 80.31 95 GLY A CA 1
ATOM 620 C C . GLY A 1 95 ? 7.025 8.177 5.744 1.00 80.31 95 GLY A C 1
ATOM 621 O O . GLY A 1 95 ? 6.636 7.033 5.524 1.00 80.31 95 GLY A O 1
ATOM 622 N N . GLY A 1 96 ? 6.167 9.147 6.068 1.00 88.00 96 GLY A N 1
ATOM 623 C CA . GLY A 1 96 ? 4.714 8.978 6.090 1.00 88.00 96 GLY A CA 1
ATOM 624 C C . GLY A 1 96 ? 4.086 8.937 4.693 1.00 88.00 96 GLY A C 1
ATOM 625 O O . GLY A 1 96 ? 4.637 9.457 3.717 1.00 88.00 96 GLY A O 1
ATOM 626 N N . GLY A 1 97 ? 2.895 8.348 4.577 1.00 88.94 97 GLY A N 1
ATOM 627 C CA . GLY A 1 97 ? 2.204 8.245 3.285 1.00 88.94 97 GLY A CA 1
ATOM 628 C C . GLY A 1 97 ? 1.638 9.567 2.776 1.00 88.94 97 GLY A C 1
ATOM 629 O O . GLY A 1 97 ? 1.512 9.735 1.566 1.00 88.94 97 GLY A O 1
ATOM 630 N N . LEU A 1 98 ? 1.379 10.535 3.665 1.00 91.06 98 LEU A N 1
ATOM 631 C CA . LEU A 1 98 ? 0.976 11.898 3.296 1.00 91.06 98 LEU A CA 1
ATOM 632 C C . LEU A 1 98 ? 2.165 12.868 3.203 1.00 91.06 98 LEU A C 1
ATOM 634 O O . LEU A 1 98 ? 1.985 14.054 2.919 1.00 91.06 98 LEU A O 1
ATOM 638 N N . TYR A 1 99 ? 3.390 12.389 3.425 1.00 93.50 99 TYR A N 1
ATOM 639 C CA . TYR A 1 99 ? 4.587 13.214 3.336 1.00 93.50 99 TYR A CA 1
ATOM 640 C C . TYR A 1 99 ? 4.996 13.471 1.886 1.00 93.50 99 TYR A C 1
ATOM 642 O O . TYR A 1 99 ? 5.006 12.566 1.051 1.00 93.50 99 TYR A O 1
ATOM 650 N N . ARG A 1 100 ? 5.361 14.726 1.600 1.00 94.25 100 ARG A N 1
ATOM 651 C CA . ARG A 1 100 ? 5.787 15.191 0.270 1.00 94.25 100 ARG A CA 1
ATOM 652 C C . ARG A 1 100 ? 7.304 15.255 0.090 1.00 94.25 100 ARG A C 1
ATOM 654 O O . ARG A 1 100 ? 7.747 15.546 -1.014 1.00 94.25 100 ARG A O 1
ATOM 661 N N . GLY A 1 101 ? 8.092 15.062 1.146 1.00 91.25 101 GLY A N 1
ATOM 662 C CA . GLY A 1 101 ? 9.555 15.046 1.048 1.00 91.25 101 GLY A CA 1
ATOM 663 C C . GLY A 1 101 ? 10.105 13.664 0.691 1.00 91.25 101 GLY A C 1
ATOM 664 O O . GLY A 1 101 ? 9.349 12.707 0.538 1.00 91.25 101 GLY A O 1
ATOM 665 N N . LEU A 1 102 ? 11.432 13.565 0.582 1.00 89.62 102 LEU A N 1
ATOM 666 C CA . LEU A 1 102 ? 12.155 12.338 0.222 1.00 89.62 102 LEU A CA 1
ATOM 667 C C . LEU A 1 102 ? 11.633 11.109 0.987 1.00 89.62 102 LEU A C 1
ATOM 669 O O . LEU A 1 102 ? 11.488 11.144 2.210 1.00 89.62 102 LEU A O 1
ATOM 673 N N . GLY A 1 103 ? 11.340 10.032 0.251 1.00 84.75 103 GLY A N 1
ATOM 674 C CA . GLY A 1 103 ? 10.833 8.773 0.810 1.00 84.75 103 GLY A CA 1
ATOM 675 C C . GLY A 1 103 ? 9.382 8.809 1.310 1.00 84.75 103 GLY A C 1
ATOM 676 O O . GLY A 1 103 ? 8.939 7.847 1.928 1.00 84.75 103 GLY A O 1
ATOM 677 N N . GLY A 1 104 ? 8.637 9.897 1.083 1.00 91.44 104 GLY A N 1
ATOM 678 C CA . GLY A 1 104 ? 7.216 10.001 1.418 1.00 91.44 104 GLY A CA 1
ATOM 679 C C . GLY A 1 104 ? 6.281 9.437 0.344 1.00 91.44 104 GLY A C 1
ATOM 680 O O . GLY A 1 104 ? 6.618 9.367 -0.842 1.00 91.44 104 GLY A O 1
ATOM 681 N N . GLY A 1 105 ? 5.058 9.083 0.742 1.00 91.62 105 GLY A N 1
ATOM 682 C CA . GLY A 1 105 ? 4.055 8.541 -0.182 1.00 91.62 105 GLY A CA 1
ATOM 683 C C . GLY A 1 105 ? 3.572 9.529 -1.245 1.00 91.62 105 GLY A C 1
ATOM 684 O O . GLY A 1 105 ? 3.254 9.109 -2.355 1.00 91.62 105 GLY A O 1
ATOM 685 N N . LEU A 1 106 ? 3.588 10.836 -0.959 1.00 93.81 106 LEU A N 1
ATOM 686 C CA . LEU A 1 106 ? 3.231 11.887 -1.922 1.00 93.81 106 LEU A CA 1
ATOM 687 C C . LEU A 1 106 ? 4.444 12.469 -2.663 1.00 93.81 106 LEU A C 1
ATOM 689 O O . LEU A 1 106 ? 4.299 13.432 -3.415 1.00 93.81 106 LEU A O 1
ATOM 693 N N . TYR A 1 107 ? 5.641 11.922 -2.453 1.00 95.56 107 TYR A N 1
ATOM 694 C CA . TYR A 1 107 ? 6.846 12.378 -3.136 1.00 95.56 107 TYR A CA 1
ATOM 695 C C . TYR A 1 107 ? 6.928 11.825 -4.561 1.00 95.56 107 TYR A C 1
ATOM 697 O O . TYR A 1 107 ? 6.658 10.649 -4.804 1.00 95.56 107 TYR A O 1
ATOM 705 N N . THR A 1 108 ? 7.308 12.686 -5.506 1.00 95.94 108 THR A N 1
ATOM 706 C CA . THR A 1 108 ? 7.378 12.377 -6.944 1.00 95.94 108 THR A CA 1
ATOM 707 C C . THR A 1 108 ? 8.785 12.052 -7.437 1.00 95.94 108 THR A C 1
ATOM 709 O O . THR A 1 108 ? 8.931 11.675 -8.595 1.00 95.94 108 THR A O 1
ATOM 712 N N . GLY A 1 109 ? 9.818 12.209 -6.605 1.00 94.56 109 GLY A N 1
ATOM 713 C CA . GLY A 1 109 ? 11.187 11.815 -6.942 1.00 94.56 109 GLY A CA 1
ATOM 714 C C . GLY A 1 109 ? 11.497 10.361 -6.563 1.00 94.56 109 GLY A C 1
ATOM 715 O O . GLY A 1 109 ? 10.651 9.692 -5.964 1.00 94.56 109 GLY A O 1
ATOM 716 N N . PRO A 1 110 ? 12.710 9.868 -6.877 1.00 93.94 110 PRO A N 1
ATOM 717 C CA . PRO A 1 110 ? 13.130 8.503 -6.565 1.00 93.94 110 PRO A CA 1
ATOM 718 C C . PRO A 1 110 ? 12.852 8.113 -5.108 1.00 93.94 110 PRO A C 1
ATOM 720 O O . PRO A 1 110 ? 13.101 8.891 -4.187 1.00 93.94 110 PRO A O 1
ATOM 723 N N . GLY A 1 111 ? 12.310 6.911 -4.909 1.00 90.12 111 GLY A N 1
ATOM 724 C CA . GLY A 1 111 ? 11.920 6.394 -3.592 1.00 90.12 111 GLY A CA 1
ATOM 725 C C . GLY A 1 111 ? 10.570 6.903 -3.070 1.00 90.12 111 GLY A C 1
ATOM 726 O O . GLY A 1 111 ? 10.134 6.468 -2.010 1.00 90.12 111 GLY A O 1
ATOM 727 N N . GLY A 1 112 ? 9.888 7.803 -3.786 1.00 93.69 112 GLY A N 1
ATOM 728 C CA . GLY A 1 112 ? 8.560 8.302 -3.424 1.00 93.69 112 GLY A CA 1
ATOM 729 C C . GLY A 1 112 ? 7.403 7.447 -3.951 1.00 93.69 112 GLY A C 1
ATOM 730 O O . GLY A 1 112 ? 7.527 6.761 -4.964 1.00 93.69 112 GLY A O 1
ATOM 731 N N . GLY A 1 113 ? 6.246 7.520 -3.288 1.00 93.06 113 GLY A N 1
ATOM 732 C CA . GLY A 1 113 ? 5.041 6.775 -3.688 1.00 93.06 113 GLY A CA 1
ATOM 733 C C . GLY A 1 113 ? 4.383 7.272 -4.982 1.00 93.06 113 GLY A C 1
ATOM 734 O O . GLY A 1 113 ? 3.596 6.558 -5.592 1.00 93.06 113 GLY A O 1
ATOM 735 N N . LEU A 1 114 ? 4.717 8.472 -5.460 1.00 94.56 114 LEU A N 1
ATOM 736 C CA . LEU A 1 114 ? 4.238 8.969 -6.755 1.00 94.56 114 LEU A CA 1
ATOM 737 C C . LEU A 1 114 ? 5.269 8.805 -7.879 1.00 94.56 114 LEU A C 1
ATOM 739 O O . LEU A 1 114 ? 4.979 9.181 -9.016 1.00 94.56 114 LEU A O 1
ATOM 743 N N . TYR A 1 115 ? 6.450 8.254 -7.585 1.00 96.25 115 TYR A N 1
ATOM 744 C CA . TYR A 1 115 ? 7.512 8.067 -8.569 1.00 96.25 115 TYR A CA 1
ATOM 745 C C . TYR A 1 115 ? 7.136 7.017 -9.614 1.00 96.25 115 TYR A C 1
ATOM 747 O O . TYR A 1 115 ? 6.591 5.972 -9.283 1.00 96.25 115 TYR A O 1
ATOM 755 N N . THR A 1 116 ? 7.430 7.280 -10.884 1.00 96.19 116 THR A N 1
ATOM 756 C CA . THR A 1 116 ? 7.113 6.372 -12.003 1.00 96.19 116 THR A CA 1
ATOM 757 C C . THR A 1 116 ? 8.322 5.568 -12.491 1.00 96.19 116 THR A C 1
ATOM 759 O O . THR A 1 116 ? 8.165 4.572 -13.204 1.00 96.19 116 THR A O 1
ATOM 762 N N . GLY A 1 117 ? 9.535 5.993 -12.128 1.00 94.06 117 GLY A N 1
ATOM 763 C CA . GLY A 1 117 ? 10.776 5.332 -12.522 1.00 94.06 117 GLY A CA 1
ATOM 764 C C . GLY A 1 117 ? 11.106 4.116 -11.659 1.00 94.06 117 GLY A C 1
ATOM 765 O O . GLY A 1 117 ? 10.532 3.913 -10.592 1.00 94.06 117 GLY A O 1
ATOM 766 N N . HIS A 1 118 ? 12.065 3.316 -12.123 1.00 92.38 118 HIS A N 1
ATOM 767 C CA . HIS A 1 118 ? 12.601 2.209 -11.336 1.00 92.38 118 HIS A CA 1
ATOM 768 C C . HIS A 1 118 ? 13.343 2.742 -10.106 1.00 92.38 118 HIS A C 1
ATOM 770 O O . HIS A 1 118 ? 14.158 3.662 -10.206 1.00 92.38 118 HIS A O 1
ATOM 776 N N . CYS A 1 119 ? 13.091 2.135 -8.951 1.00 88.12 119 CYS A N 1
ATOM 777 C CA . CYS A 1 119 ? 13.782 2.436 -7.709 1.00 88.12 119 CYS A CA 1
ATOM 778 C C . CYS A 1 119 ? 14.019 1.138 -6.941 1.00 88.12 119 CYS A C 1
ATOM 780 O O . CYS A 1 119 ? 13.108 0.329 -6.802 1.00 88.12 119 CYS A O 1
ATOM 782 N N . GLU A 1 120 ? 15.225 0.953 -6.409 1.00 88.00 120 GLU A N 1
ATOM 783 C CA . GLU A 1 120 ? 15.531 -0.222 -5.583 1.00 88.00 120 GLU A CA 1
ATOM 784 C C . GLU A 1 120 ? 14.809 -0.194 -4.230 1.00 88.00 120 GLU A C 1
ATOM 786 O O . GLU A 1 120 ? 14.531 -1.235 -3.638 1.00 88.00 120 GLU A O 1
ATOM 791 N N . GLN A 1 121 ? 14.511 1.007 -3.731 1.00 89.19 121 GLN A N 1
ATOM 792 C CA . GLN A 1 121 ? 13.898 1.237 -2.426 1.00 89.19 121 GLN A CA 1
ATOM 793 C C . GLN A 1 121 ? 12.684 2.152 -2.583 1.00 89.19 121 GLN A C 1
ATOM 795 O O . GLN A 1 121 ? 12.729 3.324 -2.199 1.00 89.19 121 GLN A O 1
ATOM 800 N N . PRO A 1 122 ? 11.603 1.653 -3.200 1.00 91.44 122 PRO A N 1
ATOM 801 C CA . PRO A 1 122 ? 10.409 2.454 -3.362 1.00 91.44 122 PRO A CA 1
ATOM 802 C C . PRO A 1 122 ? 9.726 2.682 -2.020 1.00 91.44 122 PRO A C 1
ATOM 804 O O . PRO A 1 122 ? 9.892 1.895 -1.085 1.00 91.44 122 PRO A O 1
ATOM 807 N N . TYR A 1 123 ? 8.903 3.725 -1.937 1.00 91.50 123 TYR A N 1
ATOM 808 C CA . TYR A 1 123 ? 8.026 3.917 -0.790 1.00 91.50 123 TYR A CA 1
ATOM 809 C C . TYR A 1 123 ? 7.155 2.668 -0.595 1.00 91.50 123 TYR A C 1
ATOM 811 O O . TYR A 1 123 ? 6.551 2.166 -1.550 1.00 91.50 123 TYR A O 1
ATOM 819 N N . ARG A 1 124 ? 7.085 2.159 0.638 1.00 90.31 124 ARG A N 1
ATOM 820 C CA . ARG A 1 124 ? 6.289 0.979 0.991 1.00 90.31 124 ARG A CA 1
ATOM 821 C C . ARG A 1 124 ? 5.285 1.324 2.074 1.00 90.31 124 ARG A C 1
ATOM 823 O O . ARG A 1 124 ? 5.547 2.149 2.943 1.00 90.31 124 ARG A O 1
ATOM 830 N N . SER A 1 125 ? 4.144 0.653 2.037 1.00 89.06 125 SER A N 1
ATOM 831 C CA . SER A 1 125 ? 3.103 0.798 3.052 1.00 89.06 125 SER A CA 1
ATOM 832 C C . SER A 1 125 ? 2.415 -0.538 3.293 1.00 89.06 125 SER A C 1
ATOM 834 O O . SER A 1 125 ? 2.326 -1.365 2.385 1.00 89.06 125 SER A O 1
ATOM 836 N N . ASN A 1 126 ? 1.928 -0.745 4.514 1.00 88.50 126 ASN A N 1
ATOM 837 C CA . ASN A 1 126 ? 1.029 -1.846 4.854 1.00 88.50 126 ASN A CA 1
ATOM 838 C C . ASN A 1 126 ? -0.419 -1.581 4.409 1.00 88.50 126 ASN A C 1
ATOM 840 O O . ASN A 1 126 ? -1.229 -2.507 4.423 1.00 88.50 126 ASN A O 1
ATOM 844 N N . LEU A 1 127 ? -0.751 -0.362 3.962 1.00 87.19 127 LEU A N 1
ATOM 845 C CA . LEU A 1 127 ? -2.032 -0.086 3.314 1.00 87.19 127 LEU A CA 1
ATOM 846 C C . LEU A 1 127 ? -2.155 -0.884 2.003 1.00 87.19 127 LEU A C 1
ATOM 848 O O . LEU A 1 127 ? -1.234 -0.852 1.175 1.00 87.19 127 LEU A O 1
ATOM 852 N N . PRO A 1 128 ? -3.295 -1.557 1.764 1.00 83.12 128 PRO A N 1
ATOM 853 C CA . PRO A 1 128 ? -3.545 -2.237 0.500 1.00 83.12 128 PRO A CA 1
ATOM 854 C C . PRO A 1 128 ? -3.617 -1.260 -0.679 1.00 83.12 128 PRO A C 1
ATOM 856 O O . PRO A 1 128 ? -3.725 -0.041 -0.481 1.00 83.12 128 PRO A O 1
ATOM 859 N N . PRO A 1 129 ? -3.486 -1.738 -1.934 1.00 80.25 129 PRO A N 1
ATOM 860 C CA . PRO A 1 129 ? -3.718 -0.931 -3.135 1.00 80.25 129 PRO A CA 1
ATOM 861 C C . PRO A 1 129 ? -4.999 -0.106 -2.998 1.00 80.25 129 PRO A C 1
ATOM 863 O O . PRO A 1 129 ? -6.005 -0.608 -2.496 1.00 80.25 129 PRO A O 1
ATOM 866 N N . ARG A 1 130 ? -4.943 1.181 -3.370 1.00 74.81 130 ARG A N 1
ATOM 867 C CA . ARG A 1 130 ? -6.015 2.146 -3.067 1.00 74.81 130 ARG A CA 1
ATOM 868 C C . ARG A 1 130 ? -7.349 1.689 -3.652 1.00 74.81 130 ARG A C 1
ATOM 870 O O . ARG A 1 130 ? -8.381 1.835 -3.011 1.00 74.81 130 ARG A O 1
ATOM 877 N N . GLU A 1 131 ? -7.308 1.128 -4.848 1.00 76.44 131 GLU A N 1
ATOM 878 C CA . GLU A 1 131 ? -8.461 0.638 -5.591 1.00 76.44 131 GLU A CA 1
ATOM 879 C C . GLU A 1 131 ? -9.172 -0.470 -4.804 1.00 76.44 131 GLU A C 1
ATOM 881 O O . GLU A 1 131 ? -10.365 -0.368 -4.529 1.00 76.44 131 GLU A O 1
ATOM 886 N N . ALA A 1 132 ? -8.415 -1.462 -4.337 1.00 79.44 132 ALA A N 1
ATOM 887 C CA . ALA A 1 132 ? -8.947 -2.580 -3.568 1.00 79.44 132 ALA A CA 1
ATOM 888 C C . ALA A 1 132 ? -9.378 -2.175 -2.147 1.00 79.44 132 ALA A C 1
ATOM 890 O O . ALA A 1 132 ? -10.365 -2.690 -1.625 1.00 79.44 132 ALA A O 1
ATOM 891 N N . LEU A 1 133 ? -8.672 -1.221 -1.529 1.00 80.19 133 LEU A N 1
ATOM 892 C CA . LEU A 1 133 ? -9.068 -0.637 -0.249 1.00 80.19 133 LEU A CA 1
ATOM 893 C C . LEU A 1 133 ? -10.440 0.038 -0.351 1.00 80.19 133 LEU A C 1
ATOM 895 O O . LEU A 1 133 ? -11.318 -0.245 0.456 1.00 80.19 133 LEU A O 1
ATOM 899 N N . LEU A 1 134 ? -10.631 0.920 -1.336 1.00 83.12 134 LEU A N 1
ATOM 900 C CA . LEU A 1 134 ? -11.895 1.638 -1.518 1.00 83.12 134 LEU A CA 1
ATOM 901 C C . LEU A 1 134 ? -13.051 0.679 -1.809 1.00 83.12 134 LEU A C 1
ATOM 903 O O . LEU A 1 134 ? -14.133 0.834 -1.247 1.00 83.12 134 LEU A O 1
ATOM 907 N N . GLU A 1 135 ? -12.808 -0.335 -2.638 1.00 83.94 135 GLU A N 1
ATOM 908 C CA . GLU A 1 135 ? -13.779 -1.390 -2.926 1.00 83.94 135 GLU A CA 1
ATOM 909 C C . GLU A 1 135 ? -14.161 -2.179 -1.663 1.00 83.94 135 GLU A C 1
ATOM 911 O O . GLU A 1 135 ? -15.343 -2.432 -1.424 1.00 83.94 135 GLU A O 1
ATOM 916 N N . TYR A 1 136 ? -13.184 -2.526 -0.820 1.00 84.25 136 TYR A N 1
ATOM 917 C CA . TYR A 1 136 ? -13.430 -3.210 0.447 1.00 84.25 136 TYR A CA 1
ATOM 918 C C . TYR A 1 136 ? -14.211 -2.335 1.433 1.00 84.25 136 TYR A C 1
ATOM 920 O O . TYR A 1 136 ? -15.220 -2.779 1.980 1.00 84.25 136 TYR A O 1
ATOM 928 N N . LEU A 1 137 ? -13.787 -1.085 1.638 1.00 84.12 137 LEU A N 1
ATOM 929 C CA . LEU A 1 137 ? -14.455 -0.172 2.568 1.00 84.12 137 LEU A CA 1
ATOM 930 C C . LEU A 1 137 ? -15.928 0.012 2.187 1.00 84.12 137 LEU A C 1
ATOM 932 O O . LEU A 1 137 ? -16.788 -0.205 3.040 1.00 84.12 137 LEU A O 1
ATOM 936 N N . ALA A 1 138 ? -16.207 0.263 0.902 1.00 86.44 138 ALA A N 1
ATOM 937 C CA . ALA A 1 138 ? -17.564 0.431 0.388 1.00 86.44 138 ALA A CA 1
ATOM 938 C C . ALA A 1 138 ? -18.428 -0.834 0.543 1.00 86.44 138 ALA A C 1
ATOM 940 O O . ALA A 1 138 ? -19.602 -0.750 0.903 1.00 86.44 138 ALA A O 1
ATOM 941 N N . ARG A 1 139 ? -17.864 -2.026 0.299 1.00 88.31 139 ARG A N 1
ATOM 942 C CA . ARG A 1 139 ? -18.588 -3.300 0.468 1.00 88.31 139 ARG A CA 1
ATOM 943 C C . ARG A 1 139 ? -18.926 -3.606 1.921 1.00 88.31 139 ARG A C 1
ATOM 945 O O . ARG A 1 139 ? -19.968 -4.199 2.190 1.00 88.31 139 ARG A O 1
ATOM 952 N N . HIS A 1 140 ? -18.051 -3.225 2.845 1.00 86.19 140 HIS A N 1
ATOM 953 C CA . HIS A 1 140 ? -18.159 -3.580 4.259 1.00 86.19 140 HIS A CA 1
ATOM 954 C C . HIS A 1 140 ? -18.681 -2.440 5.146 1.00 86.19 140 HIS A C 1
ATOM 956 O O . HIS A 1 140 ? -18.750 -2.604 6.363 1.00 86.19 140 HIS A O 1
ATOM 962 N N . ARG A 1 141 ? -19.072 -1.302 4.554 1.00 85.81 141 ARG A N 1
ATOM 963 C CA . ARG A 1 141 ? -19.489 -0.075 5.254 1.00 85.81 141 ARG A CA 1
ATOM 964 C C . ARG A 1 141 ? -18.479 0.413 6.296 1.00 85.81 141 ARG A C 1
ATOM 966 O O . ARG A 1 141 ? -18.824 0.866 7.391 1.00 85.81 141 ARG A O 1
ATOM 973 N N . LEU A 1 142 ? -17.201 0.287 5.957 1.00 81.69 142 LEU A N 1
ATOM 974 C CA . LEU A 1 142 ? -16.088 0.681 6.817 1.00 81.69 142 LEU A CA 1
ATOM 975 C C . LEU A 1 142 ? -15.585 2.098 6.514 1.00 81.69 142 LEU A C 1
ATOM 977 O O . LEU A 1 142 ? -14.564 2.506 7.056 1.00 81.69 142 LEU A O 1
ATOM 981 N N . GLU A 1 143 ? -16.300 2.882 5.703 1.00 79.25 143 GLU A N 1
ATOM 982 C CA . GLU A 1 143 ? -16.005 4.299 5.439 1.00 79.25 143 GLU A CA 1
ATOM 983 C C . GLU A 1 143 ? -15.778 5.144 6.706 1.00 79.25 143 GLU A C 1
ATOM 985 O O . GLU A 1 143 ? -15.012 6.106 6.665 1.00 79.25 143 GLU A O 1
ATOM 990 N N . HIS A 1 144 ? -16.356 4.760 7.849 1.00 77.56 144 HIS A N 1
ATOM 991 C CA . HIS A 1 144 ? -16.105 5.423 9.132 1.00 77.56 144 HIS A CA 1
ATOM 992 C C . HIS A 1 144 ? -14.622 5.414 9.549 1.00 77.56 144 HIS A C 1
ATOM 994 O O . HIS A 1 144 ? -14.183 6.348 10.215 1.00 77.56 144 HIS A O 1
ATOM 1000 N N . LEU A 1 145 ? -13.830 4.423 9.116 1.00 73.81 145 LEU A N 1
ATOM 1001 C CA . LEU A 1 145 ? -12.387 4.361 9.377 1.00 73.81 145 LEU A CA 1
ATOM 1002 C C . LEU A 1 145 ? -11.612 5.491 8.685 1.00 73.81 145 LEU A C 1
ATOM 1004 O O . LEU A 1 145 ? -10.552 5.882 9.163 1.00 73.81 145 LEU A O 1
ATOM 1008 N N . LEU A 1 146 ? -12.138 6.042 7.585 1.00 66.56 146 LEU A N 1
ATOM 1009 C CA . LEU A 1 146 ? -11.544 7.200 6.905 1.00 66.56 146 LEU A CA 1
ATOM 1010 C C . LEU A 1 146 ? -11.975 8.535 7.531 1.00 66.56 146 LEU A C 1
ATOM 1012 O O . LEU A 1 146 ? -11.327 9.552 7.304 1.00 66.56 146 LEU A O 1
ATOM 1016 N N . LEU A 1 147 ? -13.062 8.540 8.309 1.00 63.34 147 LEU A N 1
ATOM 1017 C CA . LEU A 1 147 ? -13.655 9.737 8.917 1.00 63.34 147 LEU A CA 1
ATOM 1018 C C . LEU A 1 147 ? -13.142 10.016 10.338 1.00 63.34 147 LEU A C 1
ATOM 1020 O O . LEU A 1 147 ? -13.398 11.088 10.874 1.00 63.34 147 LEU A O 1
ATOM 1024 N N . GLN A 1 148 ? -12.412 9.079 10.948 1.00 54.12 148 GLN A N 1
ATOM 1025 C CA . GLN A 1 148 ? -11.806 9.253 12.275 1.00 54.12 148 GLN A CA 1
ATOM 1026 C C . GLN A 1 148 ? -10.454 9.982 12.253 1.00 54.12 148 GLN A C 1
ATOM 1028 O O . GLN A 1 148 ? -9.874 10.230 13.307 1.00 54.12 148 GLN A O 1
ATOM 1033 N N . CYS A 1 149 ? -9.950 10.356 11.076 1.00 42.50 149 CYS A N 1
ATOM 1034 C CA . CYS A 1 149 ? -8.779 11.218 10.939 1.00 42.50 149 CYS A CA 1
ATOM 1035 C C . CYS A 1 149 ? -9.209 12.693 11.000 1.00 42.50 149 CYS A C 1
ATOM 1037 O O . CYS A 1 149 ? -9.196 13.385 9.983 1.00 42.50 149 CYS A O 1
ATOM 1039 N N . GLY A 1 150 ? -9.644 13.135 12.181 1.00 38.62 150 GLY A N 1
ATOM 1040 C CA . GLY A 1 150 ? -9.909 14.535 12.526 1.00 38.62 150 GLY A CA 1
ATOM 1041 C C . GLY A 1 150 ? -8.998 14.981 13.654 1.00 38.62 150 GLY A C 1
ATOM 1042 O O . GLY A 1 150 ? -8.962 14.254 14.670 1.00 38.62 150 GLY A O 1
#